Protein AF-A0A7V9WKB9-F1 (afdb_monomer_lite)

Secondary structure (DSSP, 8-state):
---HHHHHHHHHH---SEEEE--SHHHHHHHHHHHHTT--EEEE-SS---

Radius of gyration: 10.82 Å; chains: 1; bounding box: 26×24×23 Å

Sequence (50 aa):
MITRPEALAALERDDFDVVVIGGGITGAGVALDAASRGYSVALVEKADYA

Foldseek 3Di:
DDDPVRLVVCVVPDDWPEEFEAQAPVSVVVQVVCVVVPTGYHYDYPDDHD

pLDDT: mean 94.45, std 7.91, range [56.81, 98.69]

Structure (mmCIF, N/CA/C/O backbone):
data_AF-A0A7V9WKB9-F1
#
_entry.id   AF-A0A7V9WKB9-F1
#
loop_
_atom_site.group_PDB
_atom_site.id
_atom_site.type_symbol
_atom_site.label_atom_id
_atom_site.label_alt_id
_atom_site.label_comp_id
_atom_site.label_asym_id
_atom_site.label_entity_id
_atom_site.label_seq_id
_atom_site.pdbx_PDB_ins_code
_atom_site.Cartn_x
_atom_site.Cartn_y
_atom_site.Cartn_z
_atom_site.occupancy
_atom_site.B_iso_or_equiv
_atom_site.auth_seq_id
_atom_site.auth_comp_id
_atom_site.auth_asym_id
_atom_site.auth_atom_id
_atom_site.pdbx_PDB_model_num
ATOM 1 N N . MET A 1 1 ? 5.552 -12.410 4.692 1.00 72.62 1 MET A N 1
ATOM 2 C CA . MET A 1 1 ? 5.753 -11.649 3.443 1.00 72.62 1 MET A CA 1
ATOM 3 C C . MET A 1 1 ? 4.648 -12.092 2.505 1.00 72.62 1 MET A C 1
ATOM 5 O O . MET A 1 1 ? 4.534 -13.293 2.308 1.00 72.62 1 MET A O 1
ATOM 9 N N . ILE A 1 2 ? 3.789 -11.181 2.050 1.00 88.75 2 ILE A N 1
ATOM 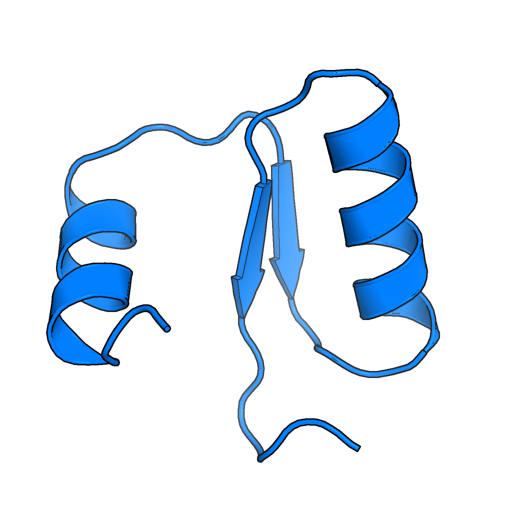10 C CA . ILE A 1 2 ? 2.723 -11.507 1.092 1.00 88.75 2 ILE A CA 1
ATOM 11 C C . ILE A 1 2 ? 3.344 -11.722 -0.291 1.00 88.75 2 ILE A C 1
ATOM 13 O O . ILE A 1 2 ? 4.258 -10.990 -0.676 1.00 88.75 2 ILE A O 1
ATOM 17 N N . THR A 1 3 ? 2.900 -12.736 -1.025 1.00 95.69 3 THR A N 1
ATOM 18 C CA . THR A 1 3 ? 3.347 -12.957 -2.405 1.00 95.69 3 THR A CA 1
ATOM 19 C C . THR A 1 3 ? 2.535 -12.106 -3.383 1.00 95.69 3 THR A C 1
ATOM 21 O O . THR A 1 3 ? 1.411 -11.696 -3.096 1.00 95.69 3 THR A O 1
ATOM 24 N N . ARG A 1 4 ? 3.072 -11.850 -4.583 1.00 93.31 4 ARG A N 1
ATOM 25 C CA . ARG A 1 4 ? 2.349 -11.090 -5.617 1.00 93.31 4 ARG A CA 1
ATOM 26 C C . ARG A 1 4 ? 0.978 -11.698 -5.974 1.00 93.31 4 ARG A C 1
ATOM 28 O O . ARG A 1 4 ? 0.032 -10.922 -6.074 1.00 93.31 4 ARG A O 1
ATOM 35 N N . PRO A 1 5 ? 0.824 -13.026 -6.156 1.00 96.69 5 PRO A N 1
ATOM 36 C CA . PRO A 1 5 ? -0.488 -13.616 -6.427 1.00 96.69 5 PRO A CA 1
ATOM 37 C C . PRO A 1 5 ? -1.493 -13.410 -5.288 1.00 96.69 5 PRO A C 1
ATOM 39 O O . PRO A 1 5 ? -2.646 -13.093 -5.554 1.00 96.69 5 PRO A O 1
ATOM 42 N N . GLU A 1 6 ? -1.060 -13.538 -4.031 1.00 96.56 6 GLU A N 1
ATOM 43 C CA . GLU A 1 6 ? -1.922 -13.304 -2.864 1.00 96.56 6 GLU A CA 1
ATOM 44 C C . GLU A 1 6 ? -2.361 -11.838 -2.774 1.00 96.56 6 GLU A C 1
ATOM 46 O O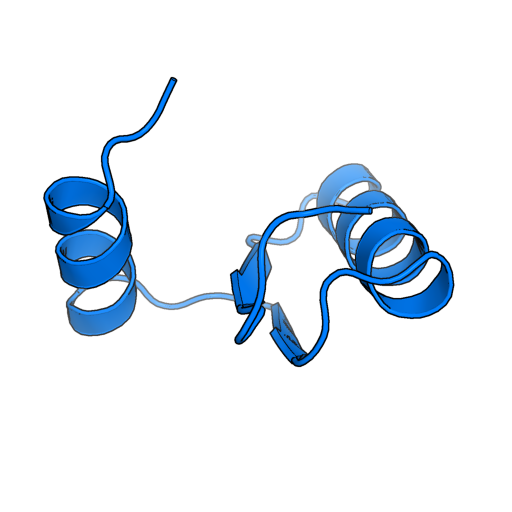 . GLU A 1 6 ? -3.535 -11.565 -2.540 1.00 96.56 6 GLU A O 1
ATOM 51 N N . ALA A 1 7 ? -1.443 -10.896 -3.022 1.00 95.25 7 ALA A N 1
ATOM 52 C CA . ALA A 1 7 ? -1.757 -9.470 -3.036 1.00 95.25 7 ALA A CA 1
ATOM 53 C C . ALA A 1 7 ? -2.766 -9.110 -4.139 1.00 95.25 7 ALA A C 1
ATOM 55 O O . ALA A 1 7 ? -3.695 -8.349 -3.893 1.00 95.25 7 ALA A O 1
ATOM 56 N N . LEU A 1 8 ? -2.621 -9.678 -5.342 1.00 96.00 8 LEU A N 1
ATOM 57 C CA . LEU A 1 8 ? -3.577 -9.470 -6.435 1.00 96.00 8 LEU A CA 1
ATOM 58 C C . LEU A 1 8 ? -4.957 -10.049 -6.107 1.00 96.00 8 LEU A C 1
ATOM 60 O O . LEU A 1 8 ? -5.960 -9.386 -6.344 1.00 96.00 8 LEU A O 1
ATOM 64 N N . ALA A 1 9 ? -5.011 -11.243 -5.513 1.00 96.88 9 ALA A N 1
ATOM 65 C CA . ALA A 1 9 ? -6.274 -11.846 -5.100 1.00 96.88 9 ALA A CA 1
ATOM 66 C C . ALA A 1 9 ? -6.998 -11.009 -4.030 1.00 96.88 9 ALA A C 1
ATOM 68 O O . ALA A 1 9 ? -8.221 -10.910 -4.074 1.00 96.88 9 ALA A O 1
ATOM 69 N N . ALA A 1 10 ? -6.261 -10.391 -3.100 1.00 95.88 10 ALA A N 1
ATOM 70 C CA . ALA A 1 10 ? -6.831 -9.458 -2.128 1.00 95.88 10 ALA A CA 1
ATOM 71 C C . ALA A 1 10 ? -7.373 -8.190 -2.812 1.00 95.88 10 ALA A C 1
ATOM 73 O O . ALA A 1 10 ? -8.503 -7.798 -2.553 1.00 95.88 10 ALA A O 1
ATOM 74 N N . LEU A 1 11 ? -6.628 -7.600 -3.758 1.00 95.56 11 LEU A N 1
ATOM 75 C CA . LEU A 1 11 ? -7.083 -6.430 -4.529 1.00 95.56 11 LEU A CA 1
ATOM 76 C C . LEU A 1 11 ? -8.354 -6.686 -5.358 1.00 95.56 11 LEU A C 1
ATOM 78 O O . LEU A 1 11 ? -9.085 -5.745 -5.647 1.00 95.56 11 LEU A O 1
ATOM 82 N N . GLU A 1 12 ? -8.602 -7.930 -5.775 1.00 96.00 12 GLU A N 1
ATOM 83 C CA . GLU A 1 12 ? -9.806 -8.309 -6.527 1.00 96.00 12 GLU A CA 1
ATOM 84 C C . GLU A 1 12 ? -11.023 -8.596 -5.639 1.00 96.00 12 GLU A C 1
ATOM 86 O O . GLU A 1 12 ? -12.157 -8.507 -6.114 1.00 96.00 12 GLU A O 1
ATOM 91 N N . ARG A 1 13 ? -10.804 -9.018 -4.389 1.00 96.19 13 ARG A N 1
ATOM 92 C CA . ARG A 1 13 ? -11.854 -9.592 -3.532 1.00 96.19 13 ARG A CA 1
ATOM 93 C C . ARG A 1 13 ? -12.227 -8.731 -2.339 1.00 96.19 13 ARG A C 1
ATOM 95 O O . ARG A 1 13 ? -13.359 -8.851 -1.871 1.00 96.19 13 ARG A O 1
ATOM 102 N N . ASP A 1 14 ? -11.288 -7.938 -1.847 1.00 96.19 14 ASP A N 1
ATOM 103 C CA . ASP A 1 14 ? -11.429 -7.182 -0.615 1.00 96.19 14 ASP A CA 1
ATOM 104 C C . ASP A 1 14 ? -11.637 -5.698 -0.930 1.00 96.19 14 ASP A C 1
ATOM 106 O O . ASP A 1 14 ? -11.031 -5.143 -1.850 1.00 96.19 14 ASP A O 1
ATOM 110 N N . ASP A 1 15 ? -12.480 -5.046 -0.134 1.00 97.12 15 ASP A N 1
ATOM 111 C CA . ASP A 1 15 ? -12.594 -3.592 -0.137 1.00 97.12 15 ASP A CA 1
ATOM 112 C C . ASP A 1 15 ? -11.496 -2.986 0.748 1.00 97.12 15 ASP A C 1
ATOM 114 O O . ASP A 1 15 ? -11.174 -3.510 1.818 1.00 97.12 15 ASP A O 1
ATOM 118 N N . PHE A 1 16 ? -10.948 -1.852 0.311 1.00 97.94 16 PHE A N 1
ATOM 119 C CA . PHE A 1 16 ? -9.962 -1.077 1.061 1.00 97.94 16 PHE A CA 1
ATOM 120 C C . PHE A 1 16 ? -10.495 0.327 1.314 1.00 97.94 16 PHE A C 1
ATOM 122 O O . PHE A 1 16 ? -11.036 0.967 0.411 1.00 97.94 16 PHE A O 1
ATOM 129 N N . ASP A 1 17 ? -10.276 0.842 2.520 1.00 98.44 17 ASP A N 1
ATOM 130 C CA . ASP A 1 17 ? -10.648 2.212 2.875 1.00 98.44 17 ASP A CA 1
ATOM 131 C C . ASP A 1 17 ? -9.806 3.238 2.097 1.00 98.44 17 ASP A C 1
ATOM 133 O O . ASP A 1 17 ? -10.277 4.331 1.778 1.00 98.44 17 ASP A O 1
ATOM 137 N N . VAL A 1 18 ? -8.546 2.895 1.791 1.00 98.31 18 VAL A N 1
ATOM 138 C CA . VAL A 1 18 ? -7.603 3.762 1.071 1.00 98.31 18 VAL A CA 1
ATOM 139 C C . VAL A 1 18 ? -6.799 2.973 0.037 1.00 98.31 18 VAL A C 1
ATOM 141 O O . VAL A 1 18 ? -6.202 1.942 0.342 1.00 98.31 18 VAL A O 1
ATOM 144 N N . VAL A 1 19 ? -6.697 3.519 -1.179 1.00 97.94 19 VAL A N 1
ATOM 145 C CA . VAL A 1 19 ? -5.790 3.028 -2.227 1.00 97.94 19 VAL A CA 1
ATOM 146 C C . VAL A 1 19 ? -4.733 4.089 -2.534 1.00 97.94 19 VAL A C 1
ATOM 148 O O . VAL A 1 19 ? -5.057 5.214 -2.916 1.00 97.94 19 VAL A O 1
ATOM 151 N N . VAL A 1 20 ? -3.459 3.727 -2.390 1.00 98.12 20 VAL A N 1
ATOM 152 C CA . VAL A 1 20 ? -2.294 4.570 -2.676 1.00 98.12 20 VAL A CA 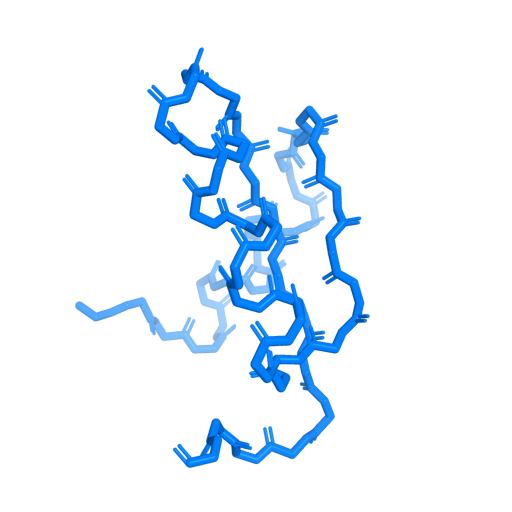1
ATOM 153 C C . VAL A 1 20 ? -1.599 4.070 -3.940 1.00 98.12 20 VAL A C 1
ATOM 155 O O . VAL A 1 20 ? -1.207 2.908 -4.034 1.00 98.12 20 VAL A O 1
ATOM 158 N N . ILE A 1 21 ? -1.410 4.964 -4.910 1.00 97.25 21 ILE A N 1
ATOM 159 C CA . ILE A 1 21 ? -0.697 4.673 -6.158 1.00 97.25 21 ILE A CA 1
ATOM 160 C C . ILE A 1 21 ? 0.673 5.357 -6.119 1.00 97.25 21 ILE A C 1
ATOM 162 O O . ILE A 1 21 ? 0.758 6.584 -6.108 1.00 97.25 21 ILE A O 1
ATOM 166 N N . GLY A 1 22 ? 1.734 4.552 -6.111 1.00 96.31 22 GLY A N 1
ATOM 167 C CA . GLY A 1 22 ? 3.127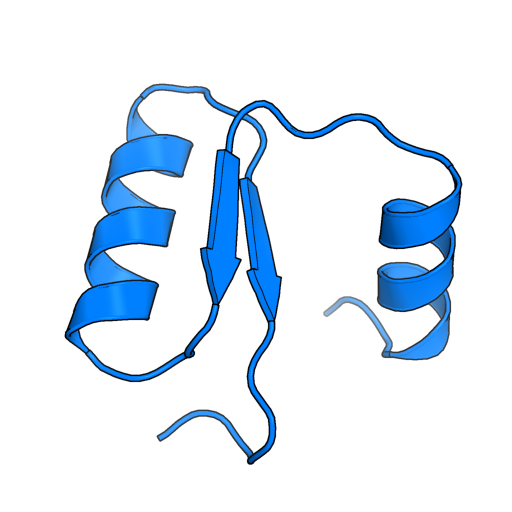 4.972 -5.980 1.00 96.31 22 GLY A CA 1
ATOM 168 C C . GLY A 1 22 ? 3.726 4.594 -4.621 1.00 96.31 22 GLY A C 1
ATOM 169 O O . GLY A 1 22 ? 3.202 4.969 -3.578 1.00 96.31 22 GLY A O 1
ATOM 170 N N . GLY A 1 23 ? 4.849 3.878 -4.629 1.00 95.75 23 GLY A N 1
ATOM 171 C CA . GLY A 1 23 ? 5.572 3.367 -3.457 1.00 95.75 23 GLY A CA 1
ATOM 172 C C . GLY A 1 23 ? 6.804 4.179 -3.054 1.00 95.75 23 GLY A C 1
ATOM 173 O O . GLY A 1 23 ? 7.595 3.716 -2.238 1.00 95.75 23 GLY A O 1
ATOM 174 N N . GLY A 1 24 ? 6.990 5.378 -3.616 1.00 95.31 24 GLY A N 1
ATOM 175 C CA . GLY A 1 24 ? 8.034 6.312 -3.179 1.00 95.31 24 GLY A CA 1
ATOM 176 C C . GLY A 1 24 ? 7.771 6.884 -1.778 1.00 95.31 24 GLY A C 1
ATOM 177 O O . GLY A 1 24 ? 6.755 6.589 -1.151 1.00 95.31 24 GLY A O 1
ATOM 178 N N . ILE A 1 25 ? 8.652 7.770 -1.296 1.00 96.00 25 ILE A N 1
ATOM 179 C CA . ILE A 1 25 ? 8.603 8.290 0.087 1.00 96.00 25 ILE A CA 1
ATOM 180 C C . ILE A 1 25 ? 7.241 8.879 0.481 1.00 96.00 25 ILE A C 1
ATOM 182 O O . ILE A 1 25 ? 6.750 8.646 1.583 1.00 96.00 25 ILE A O 1
ATOM 186 N N . THR A 1 26 ? 6.599 9.604 -0.435 1.00 96.62 26 THR A N 1
ATOM 187 C CA . THR A 1 26 ? 5.280 10.196 -0.200 1.00 96.62 26 THR A CA 1
ATOM 188 C C . THR A 1 26 ? 4.203 9.125 -0.075 1.00 96.62 26 THR A C 1
ATOM 190 O O . THR A 1 26 ? 3.424 9.162 0.870 1.00 96.62 26 THR A O 1
ATOM 193 N N . GLY A 1 27 ? 4.167 8.158 -0.992 1.00 97.38 27 GLY A N 1
ATOM 194 C CA . GLY A 1 27 ? 3.148 7.110 -0.984 1.00 97.38 27 GLY A CA 1
ATOM 195 C C . GLY A 1 27 ? 3.298 6.162 0.202 1.00 97.38 27 GLY A C 1
ATOM 196 O O . GLY A 1 27 ? 2.318 5.871 0.881 1.00 97.38 27 GLY A O 1
ATOM 197 N N . ALA A 1 28 ? 4.532 5.773 0.531 1.00 97.06 28 ALA A N 1
ATOM 198 C CA . ALA A 1 28 ? 4.822 4.986 1.725 1.00 97.06 28 ALA A CA 1
ATOM 199 C C . ALA A 1 28 ? 4.423 5.729 3.013 1.00 97.06 28 ALA A C 1
ATOM 201 O O . ALA A 1 28 ? 3.807 5.137 3.898 1.00 97.06 28 ALA A O 1
ATOM 202 N N . GLY A 1 29 ? 4.713 7.033 3.104 1.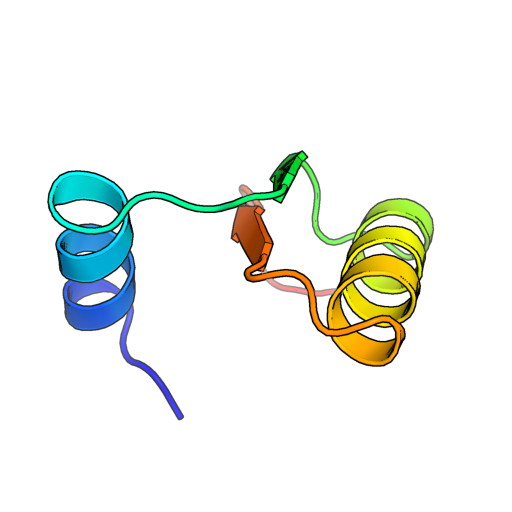00 98.06 29 GLY A N 1
ATOM 203 C CA . GLY A 1 29 ? 4.308 7.863 4.240 1.00 98.06 29 GLY A CA 1
ATOM 204 C C . GLY A 1 29 ? 2.789 7.975 4.387 1.00 98.06 29 GLY A C 1
ATOM 205 O O . GLY A 1 29 ? 2.271 7.825 5.491 1.00 98.06 29 GLY A O 1
ATOM 206 N N . VAL A 1 30 ? 2.068 8.173 3.280 1.00 98.44 30 VAL A N 1
ATOM 207 C CA . VAL A 1 30 ? 0.595 8.215 3.269 1.00 98.44 30 VAL A CA 1
ATOM 208 C C . VAL A 1 30 ? 0.001 6.864 3.665 1.00 98.44 30 VAL A C 1
ATOM 210 O O . VAL A 1 30 ? -0.905 6.820 4.494 1.00 98.44 30 VAL A O 1
ATOM 213 N N . ALA A 1 31 ? 0.521 5.761 3.120 1.00 98.25 31 ALA A N 1
ATOM 214 C CA . ALA A 1 31 ? 0.048 4.424 3.462 1.00 98.25 31 ALA A CA 1
ATOM 215 C C . ALA A 1 31 ? 0.283 4.096 4.943 1.00 98.25 31 ALA A C 1
ATOM 217 O O . ALA A 1 31 ? -0.603 3.542 5.592 1.00 98.25 31 ALA A O 1
ATOM 218 N N . LEU A 1 32 ? 1.437 4.489 5.493 1.00 98.31 32 LEU A N 1
ATOM 219 C CA . LEU A 1 32 ? 1.739 4.328 6.913 1.00 98.31 32 LEU A CA 1
ATOM 220 C C . LEU A 1 32 ? 0.818 5.180 7.794 1.00 98.31 32 LEU A C 1
ATOM 222 O O . LEU A 1 32 ? 0.293 4.666 8.780 1.00 98.31 32 LEU A O 1
ATOM 226 N N . ASP A 1 33 ? 0.600 6.453 7.450 1.00 98.62 33 ASP A N 1
ATOM 227 C CA . ASP A 1 33 ? -0.304 7.328 8.207 1.00 98.62 33 ASP A CA 1
ATOM 228 C C . ASP A 1 33 ? -1.729 6.756 8.219 1.00 98.62 33 ASP A C 1
ATOM 230 O O . ASP A 1 33 ? -2.305 6.583 9.293 1.00 98.62 33 ASP A O 1
ATOM 234 N N . ALA A 1 34 ? -2.266 6.361 7.061 1.00 98.69 34 ALA A N 1
ATOM 235 C CA . ALA A 1 34 ? -3.597 5.765 6.961 1.00 98.69 34 ALA A CA 1
ATOM 236 C C . ALA A 1 34 ? -3.709 4.452 7.758 1.00 98.69 34 ALA A C 1
ATOM 238 O O . ALA A 1 34 ? -4.618 4.304 8.578 1.00 98.69 34 ALA A O 1
ATOM 239 N N . ALA A 1 35 ? -2.749 3.537 7.601 1.00 98.50 35 ALA A N 1
ATOM 240 C CA . ALA A 1 35 ? -2.737 2.279 8.343 1.00 98.50 35 ALA A CA 1
ATOM 241 C C . ALA A 1 35 ? -2.624 2.504 9.863 1.00 98.50 35 ALA A C 1
ATOM 243 O O . ALA A 1 35 ? -3.308 1.842 10.641 1.00 98.50 35 ALA A O 1
ATOM 244 N N . SER A 1 36 ? -1.821 3.480 10.306 1.00 98.56 36 SER A N 1
ATOM 245 C CA . SER A 1 36 ? -1.661 3.812 11.733 1.00 98.56 36 SER A CA 1
ATOM 246 C C . SER A 1 36 ? -2.947 4.336 12.384 1.00 98.56 36 SER A C 1
ATOM 248 O O . SER A 1 36 ? -3.116 4.238 13.599 1.00 98.56 36 SER A O 1
ATOM 250 N N . ARG A 1 37 ? -3.873 4.854 11.570 1.00 98.50 37 ARG A N 1
ATOM 251 C CA . ARG A 1 37 ? -5.203 5.318 11.983 1.00 98.50 37 ARG A CA 1
ATOM 252 C C . ARG A 1 37 ? -6.262 4.212 11.943 1.00 98.50 37 ARG A C 1
ATOM 254 O O . ARG A 1 37 ? -7.407 4.480 12.292 1.00 98.50 37 ARG A O 1
ATOM 261 N N . GLY A 1 38 ? -5.888 2.993 11.552 1.00 98.38 38 GLY A N 1
ATOM 262 C CA . GLY A 1 38 ? -6.769 1.825 11.516 1.00 98.38 38 GLY A CA 1
ATOM 263 C C . GLY A 1 38 ? -7.493 1.603 10.188 1.00 98.38 38 GLY A C 1
ATOM 264 O O . GLY A 1 38 ? -8.358 0.735 10.132 1.00 98.38 38 GLY A O 1
ATOM 265 N N . TYR A 1 39 ? -7.152 2.351 9.135 1.00 98.62 39 TYR A N 1
ATOM 266 C CA . TYR A 1 39 ? -7.693 2.104 7.800 1.00 98.62 39 TYR A CA 1
ATOM 267 C C . TYR A 1 39 ? -7.045 0.876 7.160 1.00 98.62 39 TYR A C 1
ATOM 269 O O . TYR A 1 39 ? -5.840 0.644 7.299 1.00 98.62 39 TYR A O 1
ATOM 277 N N . SER A 1 40 ? -7.835 0.119 6.404 1.00 98.00 40 SER A N 1
ATOM 278 C CA . SER A 1 40 ? -7.322 -0.860 5.450 1.00 98.00 40 SER A CA 1
ATOM 279 C C . SER A 1 40 ? -6.727 -0.131 4.238 1.00 98.00 40 SER A C 1
ATOM 281 O O . SER A 1 40 ? -7.345 0.771 3.669 1.00 98.00 40 SER A O 1
ATOM 283 N N . VAL A 1 41 ? -5.491 -0.478 3.862 1.00 98.12 41 VAL A N 1
ATOM 284 C CA . VAL A 1 41 ? -4.740 0.243 2.823 1.00 98.12 41 VAL A CA 1
ATOM 285 C C . VAL A 1 41 ? -4.190 -0.715 1.774 1.00 98.12 41 VAL A C 1
ATOM 287 O O . VAL A 1 41 ? -3.466 -1.654 2.103 1.00 98.12 41 VAL A O 1
ATOM 290 N N . ALA A 1 42 ? -4.460 -0.415 0.507 1.00 97.50 42 ALA A N 1
ATOM 291 C CA . ALA A 1 42 ? -3.778 -1.002 -0.638 1.00 97.50 42 ALA A CA 1
ATOM 292 C C . ALA A 1 42 ? -2.737 -0.016 -1.188 1.00 97.50 42 ALA A C 1
ATOM 294 O O . ALA A 1 42 ? -3.079 1.116 -1.520 1.00 97.50 42 ALA A O 1
ATOM 295 N N . LEU A 1 43 ? -1.474 -0.434 -1.323 1.00 96.56 43 LEU A N 1
ATOM 296 C CA . LEU A 1 43 ? -0.426 0.349 -1.988 1.00 96.56 43 LEU A CA 1
ATOM 297 C C . LEU A 1 43 ? 0.079 -0.397 -3.222 1.00 96.56 43 LEU A C 1
ATOM 299 O O . LEU A 1 43 ? 0.490 -1.553 -3.127 1.00 96.56 43 LEU A O 1
ATOM 303 N N . VAL A 1 44 ? 0.085 0.280 -4.370 1.00 95.75 44 VAL A N 1
ATOM 304 C CA . VAL A 1 44 ? 0.526 -0.287 -5.651 1.00 95.75 44 VAL A CA 1
ATOM 305 C C . VAL A 1 44 ? 1.657 0.553 -6.234 1.00 95.75 44 VAL A C 1
ATOM 307 O O . VAL A 1 44 ? 1.515 1.761 -6.405 1.00 95.75 44 VAL A O 1
ATOM 310 N N . GLU A 1 45 ? 2.769 -0.094 -6.578 1.00 95.06 45 GLU A N 1
ATOM 311 C CA . GLU A 1 45 ? 3.925 0.509 -7.249 1.00 95.06 45 GLU A CA 1
ATOM 312 C C . GLU A 1 45 ? 4.248 -0.279 -8.526 1.00 95.06 45 GLU A C 1
ATOM 314 O O . GLU A 1 45 ? 4.058 -1.495 -8.601 1.00 95.06 45 GLU A O 1
ATOM 319 N N . LYS A 1 46 ? 4.690 0.433 -9.565 1.00 92.81 46 LYS A N 1
ATOM 320 C CA . LYS A 1 46 ? 5.086 -0.132 -10.855 1.00 92.81 46 LYS A CA 1
ATOM 321 C C . LYS A 1 46 ? 6.461 -0.801 -10.780 1.00 92.81 46 LYS A C 1
ATOM 323 O O . LYS A 1 46 ? 6.673 -1.807 -11.458 1.00 92.81 46 LYS A O 1
ATOM 328 N N . ALA A 1 47 ? 7.396 -0.193 -10.055 1.00 87.75 47 ALA A N 1
ATOM 329 C CA . ALA A 1 47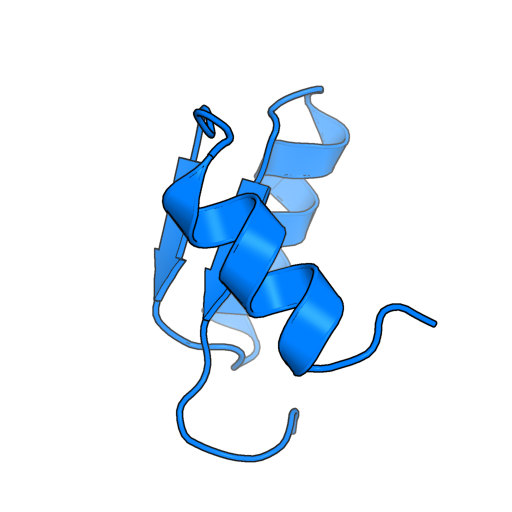 ? 8.768 -0.662 -9.891 1.00 87.75 47 ALA A CA 1
ATOM 330 C C . ALA A 1 47 ? 8.963 -1.419 -8.565 1.00 87.75 47 ALA A C 1
ATOM 332 O O . ALA A 1 47 ? 8.007 -1.690 -7.841 1.00 87.75 47 ALA A O 1
ATOM 333 N N . ASP A 1 48 ? 10.206 -1.800 -8.270 1.00 80.06 48 ASP A N 1
ATOM 334 C CA . ASP A 1 48 ? 10.547 -2.239 -6.919 1.00 80.06 48 ASP A CA 1
ATOM 335 C C . ASP A 1 48 ? 10.379 -1.072 -5.934 1.00 80.06 48 ASP A C 1
ATOM 337 O O . ASP A 1 48 ? 10.384 0.101 -6.333 1.00 80.06 48 ASP A O 1
ATOM 341 N N . TYR A 1 49 ? 10.227 -1.390 -4.653 1.00 70.25 49 TYR A N 1
ATOM 342 C CA . TYR A 1 49 ? 10.295 -0.363 -3.620 1.00 70.25 49 TYR A CA 1
ATOM 343 C C . TYR A 1 49 ? 11.700 0.259 -3.632 1.00 70.25 49 TYR A C 1
ATOM 345 O O . TYR A 1 49 ? 12.677 -0.424 -3.938 1.00 70.25 49 TYR A O 1
ATOM 353 N N . ALA A 1 50 ? 11.779 1.567 -3.373 1.00 56.81 50 ALA A N 1
ATOM 354 C CA . ALA A 1 50 ? 13.045 2.302 -3.375 1.00 56.81 50 ALA A CA 1
ATOM 355 C C . ALA A 1 50 ? 14.074 1.708 -2.399 1.00 56.81 50 ALA A C 1
ATOM 357 O O . ALA A 1 50 ? 13.665 1.326 -1.277 1.00 56.81 50 ALA A O 1
#